Protein AF-A0A967LKL7-F1 (afdb_monomer_lite)

pLDDT: mean 83.18, std 6.01, range [54.91, 91.38]

Secondary structure (DSSP, 8-state):
-HHHHHHHHHHHHTT--GGGHHHHHHHHHT-HHHHHHHHHHHHHHHHHHSSHHHHHHHHHHHHHTTSTTHHHHHHHHHHHHHHHHHSS-HHHHHHHHHHHHHHHHHTTS--

Foldseek 3Di:
DVVVVVVLVVCVVVVNDSVCVVVVVVCVVPPVVVVVVVVLVVVLVCLQPVCVLVVQLVVQCVVQVPDDVSLVVSLVVSQVVVCVVNVNDCSCCSRCVVVSVVSCVVVVNDD

Structure (mmCIF, N/CA/C/O backbone):
data_AF-A0A967LKL7-F1
#
_entry.id   AF-A0A967LKL7-F1
#
loop_
_atom_site.group_PDB
_atom_site.id
_atom_site.type_symbol
_atom_site.label_atom_id
_atom_site.label_alt_id
_atom_site.label_comp_id
_atom_site.label_asym_id
_atom_site.label_entity_id
_atom_site.label_seq_id
_atom_site.pdbx_PDB_ins_code
_atom_site.Cartn_x
_atom_site.Cartn_y
_atom_site.Cartn_z
_atom_site.occupancy
_atom_site.B_iso_or_equiv
_atom_site.auth_seq_id
_atom_site.auth_comp_id
_atom_site.auth_asym_id
_atom_site.auth_atom_id
_atom_site.pdbx_PDB_model_num
ATOM 1 N N . ALA A 1 1 ? 26.961 -3.248 -11.721 1.00 67.06 1 ALA A N 1
ATOM 2 C CA . ALA A 1 1 ? 27.790 -3.770 -12.830 1.00 67.06 1 ALA A CA 1
ATOM 3 C C . ALA A 1 1 ? 27.557 -5.264 -13.077 1.00 67.06 1 ALA A C 1
ATOM 5 O O . ALA A 1 1 ? 27.192 -5.607 -14.190 1.00 67.06 1 ALA A O 1
ATOM 6 N N . ALA A 1 2 ? 27.685 -6.134 -12.063 1.00 85.12 2 ALA A N 1
ATOM 7 C CA . ALA A 1 2 ? 27.549 -7.590 -12.229 1.00 85.12 2 ALA A CA 1
ATOM 8 C C . ALA A 1 2 ? 26.224 -8.045 -12.881 1.00 85.12 2 ALA A C 1
ATOM 10 O O . ALA A 1 2 ? 26.253 -8.801 -13.843 1.00 85.12 2 ALA A O 1
ATOM 11 N N . ILE A 1 3 ? 25.076 -7.529 -12.423 1.00 86.50 3 ILE A N 1
ATOM 12 C CA . ILE A 1 3 ? 23.750 -7.909 -12.952 1.00 86.50 3 ILE A CA 1
ATOM 13 C C . ILE A 1 3 ? 23.574 -7.476 -14.419 1.00 86.50 3 ILE A C 1
ATOM 15 O O . ILE A 1 3 ? 23.124 -8.262 -15.243 1.00 86.50 3 ILE A O 1
ATOM 19 N N . GLY A 1 4 ? 23.990 -6.253 -14.769 1.00 83.88 4 GLY A N 1
ATOM 20 C CA . GLY A 1 4 ? 23.920 -5.756 -16.151 1.00 83.88 4 GLY A CA 1
ATOM 21 C C . GLY A 1 4 ? 24.876 -6.480 -17.106 1.00 83.88 4 GLY A C 1
ATOM 22 O O . GLY A 1 4 ? 24.512 -6.755 -18.243 1.00 83.88 4 GLY A O 1
ATOM 23 N N . GLY A 1 5 ? 26.073 -6.850 -16.635 1.00 85.81 5 GLY A N 1
ATOM 24 C CA . GLY A 1 5 ? 27.018 -7.662 -17.409 1.00 85.81 5 GLY A CA 1
ATOM 25 C C . GLY A 1 5 ? 26.518 -9.090 -17.642 1.00 85.81 5 GLY A C 1
ATOM 26 O O . GLY A 1 5 ? 26.627 -9.599 -18.753 1.00 85.81 5 GLY A O 1
ATOM 27 N N . ALA A 1 6 ? 25.909 -9.715 -16.629 1.00 87.00 6 ALA A N 1
ATOM 28 C CA . ALA A 1 6 ? 25.279 -11.027 -16.768 1.00 87.00 6 ALA A CA 1
ATOM 29 C C . ALA A 1 6 ? 24.090 -10.994 -17.745 1.00 87.00 6 ALA A C 1
ATOM 31 O O . ALA A 1 6 ? 23.982 -11.869 -18.598 1.00 87.00 6 ALA A O 1
ATOM 32 N N . ALA A 1 7 ? 23.247 -9.957 -17.682 1.00 83.44 7 ALA A N 1
ATOM 33 C CA . ALA A 1 7 ? 22.147 -9.770 -18.628 1.00 83.44 7 ALA A CA 1
ATOM 34 C C . ALA A 1 7 ? 22.645 -9.620 -20.078 1.00 83.44 7 ALA A C 1
ATOM 36 O O . ALA A 1 7 ? 22.091 -10.242 -20.980 1.00 83.44 7 ALA A O 1
ATOM 37 N N . ALA A 1 8 ? 23.727 -8.864 -20.302 1.00 84.19 8 ALA A N 1
ATOM 38 C CA . ALA A 1 8 ? 24.329 -8.717 -21.627 1.00 84.19 8 ALA A CA 1
ATOM 39 C C . ALA A 1 8 ? 24.882 -10.044 -22.184 1.00 84.19 8 ALA A C 1
ATOM 41 O O . ALA A 1 8 ? 24.734 -10.313 -23.374 1.00 84.19 8 ALA A O 1
ATOM 42 N N . LEU A 1 9 ? 25.480 -10.889 -21.333 1.00 85.88 9 LEU A N 1
ATOM 43 C CA . LEU A 1 9 ? 25.953 -12.224 -21.723 1.00 85.88 9 LEU A CA 1
ATOM 44 C C . LEU A 1 9 ? 24.798 -13.172 -22.077 1.00 85.88 9 LEU A C 1
ATOM 46 O O . LEU A 1 9 ? 24.900 -13.904 -23.058 1.00 85.88 9 LEU A O 1
ATOM 50 N N . LEU A 1 10 ? 23.703 -13.142 -21.312 1.00 86.75 10 LEU A N 1
ATOM 51 C CA . LEU A 1 10 ? 22.512 -13.955 -21.581 1.00 86.75 10 LEU A CA 1
ATOM 52 C C . LEU A 1 10 ? 21.818 -13.538 -22.887 1.00 86.75 10 LEU A C 1
ATOM 54 O O . LEU A 1 10 ? 21.484 -14.398 -23.694 1.00 86.75 10 LEU A O 1
ATOM 58 N N . PHE A 1 11 ? 21.696 -12.233 -23.152 1.00 84.88 11 PHE A N 1
ATOM 59 C CA . PHE A 1 11 ? 21.154 -11.717 -24.418 1.00 84.88 11 PHE A CA 1
ATOM 60 C C . PHE A 1 11 ? 21.997 -12.123 -25.634 1.00 84.88 11 PHE A C 1
ATOM 62 O O . PHE A 1 11 ? 21.443 -12.437 -26.687 1.00 84.88 11 PHE A O 1
ATOM 69 N N . LEU A 1 12 ? 23.329 -12.156 -25.483 1.00 82.88 12 LEU A N 1
ATOM 70 C CA . LEU A 1 12 ? 24.221 -12.698 -26.511 1.00 82.88 12 LEU A CA 1
ATOM 71 C C . LEU A 1 12 ? 23.966 -14.191 -26.761 1.00 82.88 12 LEU A C 1
ATOM 73 O O . LEU A 1 12 ? 24.027 -14.628 -27.907 1.00 82.88 12 LEU A O 1
ATOM 77 N N . GLY A 1 13 ? 23.692 -14.956 -25.699 1.00 85.25 13 GLY A N 1
ATOM 78 C CA . GLY A 1 13 ? 23.376 -16.385 -25.768 1.00 85.25 13 GLY A CA 1
ATOM 79 C C . GLY A 1 13 ? 22.073 -16.690 -26.512 1.00 85.25 13 GLY A C 1
ATOM 80 O O . GLY A 1 13 ? 22.019 -17.673 -27.245 1.00 85.25 13 GLY A O 1
ATOM 81 N N . ASP A 1 14 ? 21.074 -15.811 -26.397 1.00 84.00 14 ASP A N 1
ATOM 82 C CA . ASP A 1 14 ? 19.789 -15.908 -27.109 1.00 84.00 14 ASP A CA 1
ATOM 83 C C . ASP A 1 14 ? 19.828 -15.318 -28.535 1.00 84.00 14 ASP A C 1
ATOM 85 O O . ASP A 1 14 ? 18.812 -15.276 -29.230 1.00 84.00 14 ASP A O 1
ATOM 89 N N . GLY A 1 15 ? 20.994 -14.854 -29.005 1.00 81.75 15 GLY A N 1
ATOM 90 C CA . GLY A 1 15 ? 21.161 -14.291 -30.350 1.00 81.75 15 GLY A CA 1
ATOM 91 C C . GLY A 1 15 ? 20.498 -12.924 -30.550 1.00 81.75 15 GLY A C 1
ATOM 92 O O . GLY A 1 15 ? 20.360 -12.464 -31.686 1.00 81.75 15 GLY A O 1
ATOM 93 N N . ILE A 1 16 ? 20.096 -12.254 -29.466 1.00 83.25 16 ILE A N 1
ATOM 94 C CA . ILE A 1 16 ? 19.494 -10.923 -29.519 1.00 83.25 16 ILE A CA 1
ATOM 95 C C . ILE A 1 16 ? 20.617 -9.894 -29.728 1.00 83.25 16 ILE A C 1
ATOM 97 O O . ILE A 1 16 ? 21.593 -9.879 -28.971 1.00 83.25 16 ILE A O 1
ATOM 101 N N . PRO A 1 17 ? 20.522 -9.007 -30.737 1.00 83.94 17 PRO A N 1
ATOM 102 C CA . PRO A 1 17 ? 21.569 -8.030 -30.997 1.00 83.94 17 PRO A CA 1
ATOM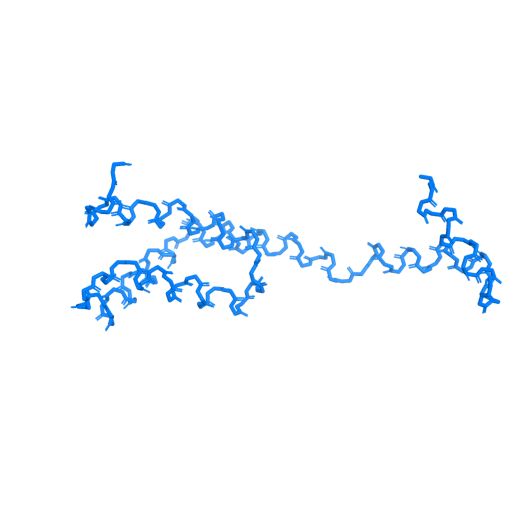 103 C C . PRO A 1 17 ? 21.748 -7.091 -29.800 1.00 83.94 17 PRO A C 1
ATOM 105 O O . PRO A 1 17 ? 20.787 -6.512 -29.298 1.00 83.94 17 PRO A O 1
ATOM 108 N N . LEU A 1 18 ? 23.001 -6.866 -29.393 1.00 78.88 18 LEU A N 1
ATOM 109 C CA . LEU A 1 18 ? 23.351 -5.999 -28.258 1.00 78.88 18 LEU A CA 1
ATOM 110 C C . LEU A 1 18 ? 22.816 -4.560 -28.425 1.00 78.88 18 LEU A C 1
ATOM 112 O O . LEU A 1 18 ? 22.545 -3.871 -27.446 1.00 78.88 18 LEU A O 1
ATOM 116 N N . ALA A 1 19 ? 22.606 -4.125 -29.672 1.00 83.31 19 ALA A N 1
ATOM 117 C CA . ALA A 1 19 ? 21.986 -2.846 -30.016 1.00 83.31 19 ALA A CA 1
ATOM 118 C C . ALA A 1 19 ? 20.499 -2.736 -29.614 1.00 83.31 19 ALA A C 1
ATOM 120 O O . ALA A 1 19 ? 19.985 -1.624 -29.528 1.00 83.31 19 ALA A O 1
ATOM 121 N N . ALA A 1 20 ? 19.813 -3.853 -29.346 1.00 82.62 20 ALA A N 1
ATOM 122 C CA . ALA A 1 20 ? 18.440 -3.868 -28.841 1.00 82.62 20 ALA A CA 1
ATOM 123 C C . ALA A 1 20 ? 18.363 -3.671 -27.316 1.00 82.62 20 ALA A C 1
ATOM 125 O O . ALA A 1 20 ? 17.323 -3.248 -26.818 1.00 82.62 20 ALA A O 1
ATOM 126 N N . LEU A 1 21 ? 19.458 -3.896 -26.572 1.00 84.75 21 LEU A N 1
ATOM 127 C CA . LEU A 1 21 ? 19.480 -3.724 -25.112 1.00 84.75 21 LEU A CA 1
ATOM 128 C C . LEU A 1 21 ? 19.059 -2.315 -24.663 1.00 84.75 21 LEU A C 1
ATOM 130 O O . LEU A 1 21 ? 18.225 -2.222 -23.761 1.00 84.75 21 LEU A O 1
ATOM 134 N N . PRO A 1 22 ? 19.559 -1.209 -25.258 1.00 85.62 22 PRO A N 1
ATOM 135 C CA . PRO A 1 22 ? 19.110 0.129 -24.882 1.00 85.62 22 PRO A CA 1
ATOM 136 C C . PRO A 1 22 ? 17.623 0.360 -25.167 1.00 85.62 22 PRO A C 1
ATOM 138 O O . PRO A 1 22 ? 16.964 1.021 -24.371 1.00 85.62 22 PRO A O 1
ATOM 141 N N . ALA A 1 23 ? 17.089 -0.192 -26.262 1.00 85.94 23 ALA A N 1
ATOM 142 C CA . ALA A 1 23 ? 15.685 -0.038 -26.640 1.00 85.94 23 ALA A CA 1
ATOM 143 C C . ALA A 1 23 ? 14.748 -0.797 -25.686 1.00 85.94 23 ALA A C 1
ATOM 145 O O . ALA A 1 23 ? 13.772 -0.223 -25.210 1.00 85.94 23 ALA A O 1
ATOM 146 N N . GLU A 1 24 ? 15.088 -2.039 -25.336 1.00 84.44 24 GLU A N 1
ATOM 147 C CA . GLU A 1 24 ? 14.368 -2.832 -24.328 1.00 84.44 24 GLU A CA 1
ATOM 148 C C . GLU A 1 24 ? 14.424 -2.172 -22.946 1.00 84.44 24 GLU A C 1
ATOM 150 O O . GLU A 1 24 ? 13.404 -1.977 -22.285 1.00 84.44 24 GLU A O 1
ATOM 155 N N . THR A 1 25 ? 15.613 -1.724 -22.531 1.00 85.88 25 THR A N 1
ATOM 156 C CA . THR A 1 25 ? 15.789 -1.026 -21.247 1.00 85.88 25 THR A CA 1
ATOM 157 C C . THR A 1 25 ? 14.987 0.278 -21.213 1.00 85.88 25 THR A C 1
ATOM 159 O O . THR A 1 25 ? 14.375 0.607 -20.196 1.00 85.88 25 THR A O 1
ATOM 162 N N . TYR A 1 26 ? 14.943 1.012 -22.328 1.00 87.44 26 TYR A N 1
ATOM 163 C CA . TYR A 1 26 ? 14.132 2.218 -22.466 1.00 87.44 26 TYR A CA 1
ATOM 164 C C . TYR A 1 26 ? 12.628 1.912 -22.419 1.00 87.44 26 TYR A C 1
ATOM 166 O O . TYR A 1 26 ? 11.884 2.628 -21.749 1.00 87.44 26 TYR A O 1
ATOM 174 N N . GLY A 1 27 ? 12.177 0.828 -23.057 1.00 87.75 27 GLY A N 1
ATOM 175 C CA . GLY A 1 27 ? 10.790 0.362 -22.984 1.00 87.75 27 GLY A CA 1
ATOM 176 C C . GLY A 1 27 ? 10.366 0.003 -21.557 1.00 87.75 27 GLY A C 1
ATOM 177 O O . GLY A 1 27 ? 9.289 0.393 -21.110 1.00 87.75 27 GLY A O 1
ATOM 178 N N . MET A 1 28 ? 11.245 -0.646 -20.789 1.00 85.38 28 MET A N 1
ATOM 179 C CA . MET A 1 28 ? 11.005 -0.913 -19.367 1.00 85.38 28 MET A CA 1
ATOM 180 C C . MET A 1 28 ? 10.962 0.376 -18.536 1.00 85.38 28 MET A C 1
ATOM 182 O O . MET A 1 28 ? 10.074 0.537 -17.701 1.00 85.38 28 MET A O 1
ATOM 186 N N . ALA A 1 29 ? 11.882 1.313 -18.785 1.00 86.81 29 ALA A N 1
ATOM 187 C CA . ALA A 1 29 ? 11.957 2.589 -18.070 1.00 86.81 29 ALA A CA 1
ATOM 188 C C . ALA A 1 29 ? 10.789 3.542 -18.382 1.00 86.81 29 ALA A C 1
ATOM 190 O O . ALA A 1 29 ? 10.465 4.406 -17.570 1.00 86.81 29 ALA A O 1
ATOM 191 N N . THR A 1 30 ? 10.152 3.387 -19.542 1.00 88.25 30 THR A N 1
ATOM 192 C CA . THR A 1 30 ? 8.976 4.167 -19.962 1.00 88.25 30 THR A CA 1
ATOM 193 C C . THR A 1 30 ? 7.668 3.393 -19.817 1.00 88.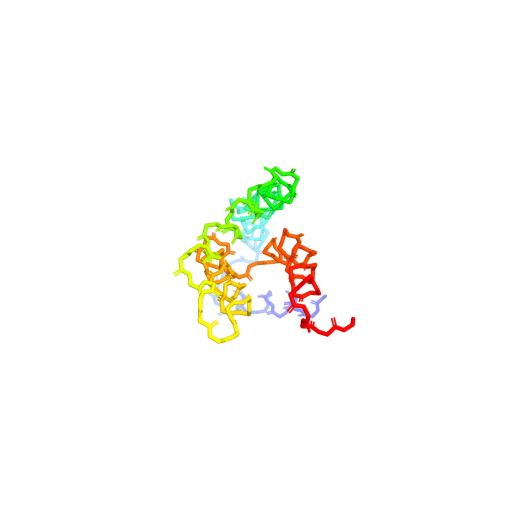25 30 THR A C 1
ATOM 195 O O . THR A 1 30 ? 6.618 3.856 -20.263 1.00 88.25 30 THR A O 1
ATOM 198 N N . SER A 1 31 ? 7.708 2.233 -19.154 1.00 88.00 31 SER A N 1
ATOM 199 C CA . SER A 1 31 ? 6.526 1.411 -18.928 1.00 88.00 31 SER A CA 1
ATOM 200 C C . SER A 1 31 ? 5.430 2.207 -18.201 1.00 88.00 31 SER A C 1
ATOM 202 O O . SER A 1 31 ? 5.692 2.778 -17.134 1.00 88.00 31 SER A O 1
ATOM 204 N N . PRO A 1 32 ? 4.177 2.191 -18.696 1.00 83.00 32 PRO A N 1
ATOM 205 C CA . PRO A 1 32 ? 3.037 2.813 -18.020 1.00 83.00 32 PRO A CA 1
ATOM 206 C C . PRO A 1 32 ? 2.835 2.313 -16.584 1.00 83.00 32 PRO A C 1
ATOM 208 O O . PRO A 1 32 ? 2.297 3.033 -15.745 1.00 83.00 32 PRO A O 1
ATOM 211 N N . SER A 1 33 ? 3.302 1.103 -16.263 1.00 85.25 33 SER A N 1
ATOM 212 C CA . SER A 1 33 ? 3.244 0.547 -14.909 1.00 85.25 33 SER A CA 1
ATOM 213 C C . SER A 1 33 ? 4.069 1.349 -13.899 1.00 85.25 33 SER A C 1
ATOM 215 O O . SER A 1 33 ? 3.709 1.391 -12.726 1.00 85.25 33 SER A O 1
ATOM 217 N N . LEU A 1 34 ? 5.134 2.036 -14.327 1.00 85.69 34 LEU A N 1
ATOM 218 C CA . LEU A 1 34 ? 5.920 2.903 -13.441 1.00 85.69 34 LEU A CA 1
ATOM 219 C C . LEU A 1 34 ? 5.134 4.147 -13.020 1.00 85.69 34 LEU A C 1
ATOM 221 O O . LEU A 1 34 ? 5.288 4.609 -11.891 1.00 85.69 34 LEU A O 1
ATOM 225 N N . ALA A 1 35 ? 4.230 4.638 -13.875 1.00 86.38 35 ALA A N 1
ATOM 226 C CA . ALA A 1 35 ? 3.318 5.725 -13.525 1.00 86.38 35 ALA A CA 1
ATOM 227 C C . ALA A 1 35 ? 2.299 5.316 -12.446 1.00 86.38 35 ALA A C 1
ATOM 229 O O . ALA A 1 35 ? 1.746 6.180 -11.766 1.00 86.38 35 ALA A O 1
ATOM 230 N N . ALA A 1 36 ? 2.087 4.014 -12.216 1.00 84.56 36 ALA A N 1
ATOM 231 C CA . ALA A 1 36 ? 1.249 3.550 -11.117 1.00 84.56 36 ALA A CA 1
ATOM 232 C C . ALA A 1 36 ? 1.849 3.902 -9.745 1.00 84.56 36 ALA A C 1
ATOM 234 O O . ALA A 1 36 ? 1.098 4.190 -8.822 1.00 84.56 36 ALA A O 1
ATOM 235 N N . ILE A 1 37 ? 3.180 3.954 -9.603 1.00 85.56 37 ILE A N 1
ATOM 236 C CA . ILE A 1 37 ? 3.860 4.270 -8.332 1.00 85.56 37 ILE A CA 1
ATOM 237 C C . ILE A 1 37 ? 3.432 5.647 -7.777 1.00 85.56 37 ILE A C 1
ATOM 239 O O . ILE A 1 37 ? 2.935 5.699 -6.645 1.00 85.56 37 ILE A O 1
ATOM 243 N N . PRO A 1 38 ? 3.566 6.768 -8.520 1.00 87.00 38 PRO A N 1
ATOM 244 C CA . PRO A 1 38 ? 3.126 8.071 -8.032 1.00 87.00 38 PRO A CA 1
ATOM 245 C C . PRO A 1 38 ? 1.604 8.158 -7.877 1.00 87.00 38 PRO A C 1
ATOM 247 O O . PRO A 1 38 ? 1.139 8.756 -6.912 1.00 87.00 38 PRO A O 1
ATOM 250 N N . LEU A 1 39 ? 0.820 7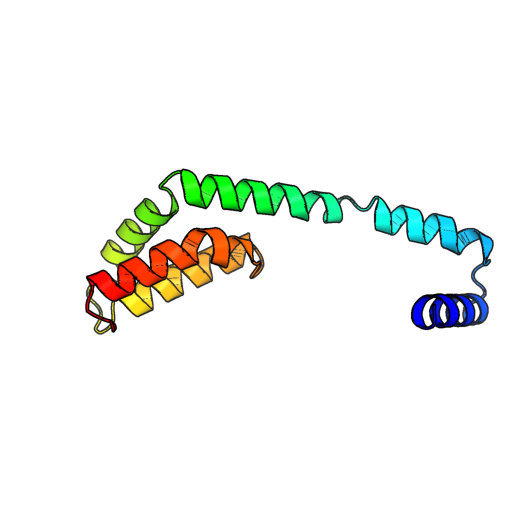.532 -8.763 1.00 87.50 39 LEU A N 1
ATOM 251 C CA . LEU A 1 39 ? -0.646 7.543 -8.666 1.00 87.50 39 LEU A CA 1
ATOM 252 C C . LEU A 1 39 ? -1.150 6.806 -7.418 1.00 87.50 39 LEU A C 1
ATOM 254 O O . LEU A 1 39 ? -2.022 7.313 -6.715 1.00 87.50 39 LEU A O 1
ATOM 258 N N . PHE A 1 40 ? -0.571 5.650 -7.094 1.00 82.06 40 PHE A N 1
ATOM 259 C CA . PHE A 1 40 ? -0.870 4.918 -5.864 1.00 82.06 40 PHE A CA 1
ATOM 260 C C . PHE A 1 40 ? -0.425 5.688 -4.621 1.00 82.06 40 PHE A C 1
ATOM 262 O O . PHE A 1 40 ? -1.152 5.722 -3.630 1.00 82.06 40 PHE A O 1
ATOM 269 N N . THR A 1 41 ? 0.729 6.356 -4.680 1.00 82.94 41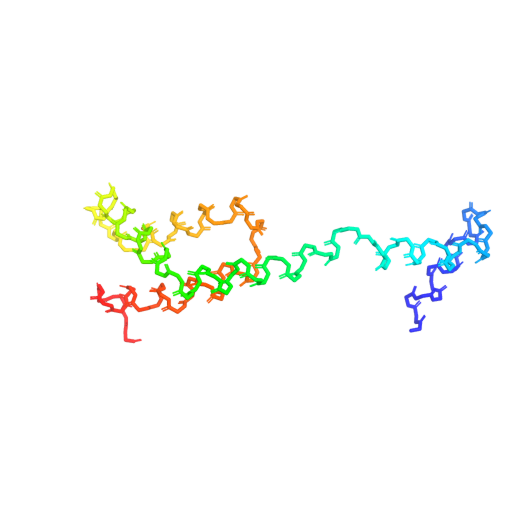 THR A N 1
ATOM 270 C CA . THR A 1 41 ? 1.203 7.218 -3.586 1.00 82.94 41 THR A CA 1
ATOM 271 C C . THR A 1 41 ? 0.245 8.387 -3.351 1.00 82.94 41 THR A C 1
ATOM 273 O O . THR A 1 41 ? -0.142 8.646 -2.212 1.00 82.94 41 THR A O 1
ATOM 276 N N . LEU A 1 42 ? -0.209 9.045 -4.422 1.00 85.44 42 LEU A N 1
ATOM 277 C CA . LEU A 1 42 ? -1.204 10.116 -4.364 1.00 85.44 42 LEU A CA 1
ATOM 278 C C . LEU A 1 42 ? -2.536 9.615 -3.792 1.00 85.44 42 LEU A C 1
ATOM 280 O O . LEU A 1 42 ? -3.102 10.259 -2.914 1.00 85.44 42 LEU A O 1
ATOM 284 N N . ALA A 1 43 ? -3.019 8.456 -4.244 1.00 82.31 43 ALA A N 1
ATOM 285 C CA . ALA A 1 43 ? -4.228 7.839 -3.704 1.00 82.31 43 ALA A CA 1
ATOM 286 C C . ALA A 1 43 ? -4.092 7.543 -2.201 1.00 82.31 43 ALA A C 1
ATOM 288 O O . ALA A 1 43 ? -5.027 7.792 -1.444 1.00 82.31 43 ALA A O 1
ATOM 289 N N . GLY A 1 44 ? -2.920 7.079 -1.757 1.00 78.44 44 GLY A N 1
ATOM 290 C CA . GLY A 1 44 ? -2.598 6.906 -0.339 1.00 78.44 44 GLY A CA 1
ATOM 291 C C . GLY A 1 44 ? -2.663 8.194 0.455 1.00 78.44 44 GLY A C 1
ATOM 292 O O . GLY A 1 44 ? -3.254 8.214 1.529 1.00 78.44 44 GLY A O 1
ATOM 293 N N . PHE A 1 45 ? -2.100 9.268 -0.094 1.00 80.81 45 PHE A N 1
ATOM 294 C CA . PHE A 1 45 ? -2.131 10.583 0.533 1.00 80.81 45 PHE A CA 1
ATOM 295 C C . PHE A 1 45 ? -3.567 11.106 0.662 1.00 80.81 45 PHE A C 1
ATOM 297 O O . PHE A 1 45 ? -3.991 11.489 1.746 1.00 80.81 45 PHE A O 1
ATOM 304 N N . ILE A 1 46 ? -4.360 11.025 -0.410 1.00 83.31 46 ILE A N 1
ATOM 305 C CA . ILE A 1 46 ? -5.780 11.412 -0.396 1.00 83.31 46 ILE A CA 1
ATOM 306 C C . ILE A 1 46 ? -6.570 10.571 0.615 1.00 83.31 46 ILE A C 1
ATOM 308 O O . ILE A 1 46 ? -7.429 11.094 1.319 1.00 83.31 46 ILE A O 1
ATOM 312 N N . LEU A 1 47 ? -6.291 9.270 0.702 1.00 79.75 47 LEU A N 1
ATOM 313 C CA . LEU A 1 47 ? -6.955 8.370 1.639 1.00 79.75 47 LEU A CA 1
ATOM 314 C C . LEU A 1 47 ? -6.597 8.681 3.102 1.00 79.75 47 LEU A C 1
ATOM 316 O O . LEU A 1 47 ? -7.474 8.594 3.964 1.00 79.75 47 LEU A O 1
ATOM 320 N N . ALA A 1 48 ? -5.336 9.036 3.363 1.00 75.56 48 ALA A N 1
ATOM 321 C CA . ALA A 1 48 ? -4.843 9.431 4.679 1.00 75.56 48 ALA A CA 1
ATOM 322 C C . ALA A 1 48 ? -5.431 10.780 5.131 1.00 75.56 48 ALA A C 1
ATOM 324 O O . ALA A 1 48 ? -5.867 10.902 6.273 1.00 75.56 48 ALA A O 1
ATOM 325 N N . GLU A 1 49 ? -5.492 11.765 4.232 1.00 79.75 49 GLU A N 1
ATOM 326 C CA . GLU A 1 49 ? -5.962 13.127 4.526 1.00 79.75 49 GLU A CA 1
ATOM 327 C C . GLU A 1 49 ? -7.504 13.238 4.520 1.00 79.75 49 GLU A C 1
ATOM 329 O O . GLU A 1 49 ? -8.092 14.043 5.236 1.00 79.75 49 GLU A O 1
ATOM 334 N N . GLY A 1 50 ? -8.191 12.429 3.706 1.00 76.50 50 GLY A N 1
ATOM 335 C CA . GLY A 1 50 ? -9.602 12.622 3.346 1.00 76.50 50 GLY A CA 1
ATOM 336 C C . GLY A 1 50 ? -10.653 12.045 4.300 1.00 76.50 50 GLY A C 1
ATOM 337 O O . GLY A 1 50 ? -11.808 11.908 3.899 1.00 76.50 50 GLY A O 1
ATOM 338 N N . ASP A 1 51 ? -10.291 11.636 5.518 1.00 80.06 51 ASP A N 1
ATOM 339 C CA . ASP A 1 51 ? -11.183 10.996 6.514 1.00 80.06 51 ASP A CA 1
ATOM 340 C C . ASP A 1 51 ? -11.879 9.688 6.048 1.00 80.06 51 ASP A C 1
ATOM 342 O O . ASP A 1 51 ? -12.662 9.056 6.767 1.00 80.06 51 ASP A O 1
ATOM 346 N N . VAL A 1 52 ? -11.589 9.224 4.830 1.00 82.25 52 VAL A N 1
ATOM 347 C CA . VAL A 1 52 ? -12.199 8.034 4.219 1.00 82.25 52 VAL A CA 1
ATOM 348 C C . VAL A 1 52 ? -11.869 6.784 5.031 1.00 82.25 52 VAL A C 1
ATOM 350 O O . VAL A 1 52 ? -12.742 5.948 5.271 1.00 82.25 52 VAL A O 1
ATOM 353 N N . ALA A 1 53 ? -10.634 6.679 5.516 1.00 77.75 53 ALA A N 1
ATOM 354 C CA . ALA A 1 53 ? -10.210 5.587 6.376 1.00 77.75 53 ALA A CA 1
ATOM 355 C C . ALA A 1 53 ? -11.006 5.521 7.697 1.00 77.75 53 ALA A C 1
ATOM 357 O O . ALA A 1 53 ? -11.407 4.431 8.106 1.00 77.75 53 ALA A O 1
ATOM 358 N N . GLN A 1 54 ? -11.332 6.660 8.327 1.00 83.12 54 GLN A N 1
ATOM 359 C CA . GLN A 1 54 ? -12.186 6.668 9.524 1.00 83.12 54 GLN A CA 1
ATOM 360 C C . GLN A 1 54 ? -13.634 6.286 9.203 1.00 83.12 54 GLN A C 1
ATOM 362 O O . GLN A 1 54 ? -14.274 5.558 9.963 1.00 83.12 54 GLN A O 1
ATOM 367 N N . ARG A 1 55 ? -14.170 6.756 8.069 1.00 87.62 55 ARG A N 1
ATOM 368 C CA . ARG A 1 55 ? -15.515 6.380 7.601 1.00 87.62 55 ARG A CA 1
ATOM 369 C C . ARG A 1 55 ? -15.633 4.873 7.391 1.00 87.62 55 ARG A C 1
ATOM 371 O O . ARG A 1 55 ? -16.612 4.277 7.838 1.00 87.62 55 ARG A O 1
ATOM 378 N N . LEU A 1 56 ? -14.628 4.263 6.767 1.00 86.38 56 LEU A N 1
ATOM 379 C CA . LEU A 1 56 ? -14.565 2.815 6.581 1.00 86.38 56 LEU A CA 1
ATOM 380 C C . LEU A 1 56 ? -14.434 2.091 7.918 1.00 86.38 56 LEU A C 1
ATOM 382 O O . LEU A 1 56 ? -15.173 1.140 8.156 1.00 86.38 56 LEU A O 1
ATOM 386 N N . LEU A 1 57 ? -13.592 2.582 8.830 1.00 86.44 57 LEU A N 1
ATOM 387 C CA . LEU A 1 57 ? -13.487 2.023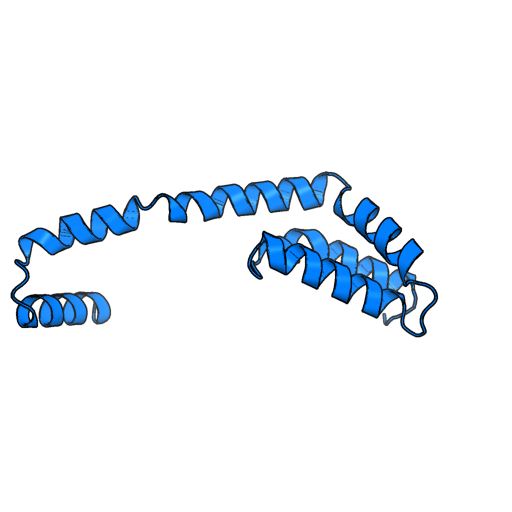 10.175 1.00 86.44 57 LEU A CA 1
ATOM 388 C C . LEU A 1 57 ? -14.844 1.976 10.887 1.00 86.44 57 LEU A C 1
ATOM 390 O O . LEU A 1 57 ? -15.220 0.931 11.414 1.00 86.44 57 LEU A O 1
ATOM 394 N N . ARG A 1 58 ? -15.617 3.068 10.845 1.00 89.06 58 ARG A N 1
ATOM 395 C CA . ARG A 1 58 ? -16.972 3.113 11.419 1.00 89.06 58 ARG A CA 1
ATOM 396 C C . ARG A 1 58 ? -17.924 2.117 10.753 1.00 89.06 58 ARG A C 1
ATOM 398 O O . ARG A 1 58 ? -18.690 1.464 11.456 1.00 89.06 58 ARG A O 1
ATOM 405 N N . LEU A 1 59 ? -17.862 1.974 9.427 1.00 91.19 59 LEU A N 1
ATOM 406 C CA . LEU A 1 59 ? -18.696 1.031 8.677 1.00 91.19 59 LEU A CA 1
ATOM 407 C C . LEU A 1 59 ? -18.419 -0.422 9.087 1.00 91.19 59 LEU A C 1
ATOM 409 O O . LEU A 1 59 ? -19.336 -1.137 9.483 1.00 91.19 59 LEU A O 1
ATOM 413 N N . PHE A 1 60 ? -17.156 -0.850 9.042 1.00 90.44 60 PHE A N 1
ATOM 414 C CA . PHE A 1 60 ? -16.785 -2.218 9.411 1.00 90.44 60 PHE A CA 1
ATOM 415 C C . PHE A 1 60 ? -17.035 -2.488 10.898 1.00 90.44 60 PHE A C 1
ATOM 417 O O . PHE A 1 60 ? -17.492 -3.573 11.258 1.00 90.44 60 PHE A O 1
ATOM 424 N N . ARG A 1 61 ? -16.824 -1.492 11.767 1.00 90.44 61 ARG A N 1
ATOM 425 C CA . ARG A 1 61 ? -17.146 -1.592 13.196 1.00 90.44 61 ARG A CA 1
ATOM 426 C C . ARG A 1 61 ? -18.646 -1.756 13.443 1.00 90.44 61 ARG A C 1
ATOM 428 O O . ARG A 1 61 ? -19.018 -2.545 14.303 1.00 90.44 61 ARG A O 1
ATOM 435 N N . ALA A 1 62 ? -19.505 -1.107 12.659 1.00 91.38 62 ALA A N 1
ATOM 436 C CA . ALA A 1 62 ? -20.949 -1.335 12.722 1.00 91.38 62 ALA A CA 1
ATOM 437 C C . ALA A 1 62 ? -21.353 -2.743 12.243 1.00 91.38 62 ALA A C 1
ATOM 439 O O . ALA A 1 62 ? -22.335 -3.294 12.731 1.00 91.38 62 ALA A O 1
ATOM 440 N N . TRP A 1 63 ? -20.605 -3.339 11.310 1.00 91.38 63 TRP A N 1
ATOM 441 C CA . TRP A 1 63 ? -20.907 -4.668 10.767 1.00 91.38 63 TRP A CA 1
ATOM 442 C C . TRP A 1 63 ? -20.450 -5.821 11.666 1.00 91.38 63 TRP A C 1
ATOM 444 O O . TRP A 1 63 ? -21.205 -6.765 11.893 1.00 91.38 63 TRP A O 1
ATOM 454 N N . VAL A 1 64 ? -19.214 -5.768 12.166 1.00 91.31 64 VAL A N 1
ATOM 455 C CA . VAL A 1 64 ? -18.579 -6.900 12.869 1.00 91.31 64 VAL A CA 1
ATOM 456 C C . VAL A 1 64 ? -17.980 -6.532 14.229 1.00 91.31 64 VAL A C 1
ATOM 458 O O . VAL A 1 64 ? -17.398 -7.383 14.896 1.00 91.31 64 VAL A O 1
ATOM 461 N N . GLY A 1 65 ? -18.138 -5.286 14.687 1.00 86.75 65 GLY A N 1
ATOM 462 C CA . GLY A 1 65 ? -17.579 -4.824 15.963 1.00 86.75 65 GLY A CA 1
ATOM 463 C C . GLY A 1 65 ? -18.196 -5.472 17.207 1.00 86.75 65 GLY A C 1
ATOM 464 O O . GLY A 1 65 ? -17.644 -5.331 18.291 1.00 86.75 65 GLY A O 1
ATOM 465 N N . TRP A 1 66 ? -19.311 -6.194 17.061 1.00 89.19 66 TRP A N 1
ATOM 466 C CA . TRP A 1 66 ? -19.963 -6.949 18.136 1.00 89.19 66 TRP A CA 1
ATOM 467 C C . TRP A 1 66 ? -19.251 -8.269 18.479 1.00 89.19 66 TRP A C 1
ATOM 469 O O . TRP A 1 66 ? -19.555 -8.875 19.505 1.00 89.19 66 TRP A O 1
ATOM 479 N N . MET A 1 67 ? -18.330 -8.741 17.630 1.00 87.44 67 MET A N 1
ATOM 480 C CA . MET A 1 67 ? -17.595 -9.985 17.868 1.00 87.44 67 MET A CA 1
ATOM 481 C C . MET A 1 67 ? -16.529 -9.805 18.965 1.00 87.44 67 MET A C 1
ATOM 483 O O . MET A 1 67 ? -15.964 -8.717 19.099 1.00 87.44 67 MET A O 1
ATOM 487 N N . PRO A 1 68 ? -16.196 -10.857 19.739 1.00 81.25 68 PRO A N 1
ATOM 488 C CA . PRO A 1 68 ? -15.071 -10.811 20.668 1.00 81.25 68 PRO A CA 1
ATOM 489 C C . PRO A 1 68 ? -13.776 -10.550 19.889 1.00 81.25 68 PRO A C 1
ATOM 491 O O . PRO A 1 68 ? -13.456 -11.256 18.936 1.00 81.25 68 PRO A O 1
ATOM 494 N N . GLY A 1 69 ? -13.051 -9.495 20.262 1.00 84.75 69 GLY A N 1
ATOM 495 C CA . GLY A 1 69 ? -11.938 -8.983 19.461 1.00 84.75 69 GLY A CA 1
ATOM 496 C C . GLY A 1 69 ? -12.330 -8.150 18.245 1.00 84.75 69 GLY A C 1
ATOM 497 O O . GLY A 1 69 ? -11.526 -7.9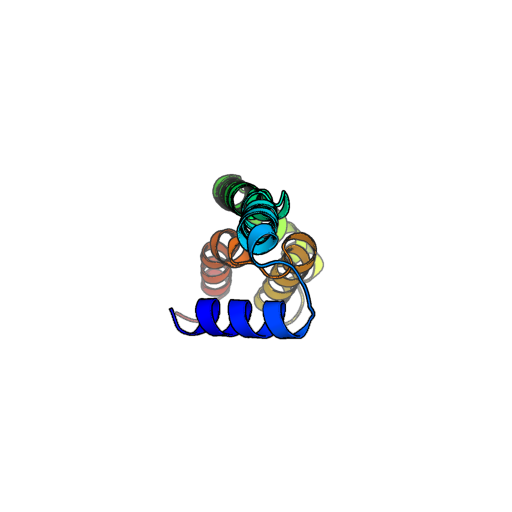99 17.324 1.00 84.75 69 GLY A O 1
ATOM 498 N N . GLY A 1 70 ? -13.539 -7.582 18.257 1.00 85.62 70 GLY A N 1
ATOM 499 C CA . GLY A 1 70 ? -14.142 -6.845 17.150 1.00 85.62 70 GLY A CA 1
ATOM 500 C C . GLY A 1 70 ? -13.209 -5.829 16.499 1.00 85.62 70 GLY A C 1
ATOM 501 O O . GLY A 1 70 ? -13.134 -5.790 15.281 1.00 85.62 70 GLY A O 1
ATOM 502 N N . THR A 1 71 ? -12.419 -5.076 17.263 1.00 86.44 71 THR A N 1
ATOM 503 C CA . THR A 1 71 ? -11.466 -4.088 16.725 1.00 86.44 71 THR A CA 1
ATOM 504 C C . THR A 1 71 ? -10.389 -4.719 15.847 1.00 86.44 71 THR A C 1
ATOM 506 O O . THR A 1 71 ? -10.133 -4.239 14.744 1.00 86.44 71 THR A O 1
ATOM 509 N N . ALA A 1 72 ? -9.791 -5.827 16.289 1.00 88.50 72 ALA A N 1
ATOM 510 C CA . ALA A 1 72 ? -8.777 -6.538 15.517 1.00 88.50 72 ALA A CA 1
ATOM 511 C C . ALA A 1 72 ? -9.374 -7.151 14.239 1.00 88.50 72 ALA A C 1
ATOM 513 O O . ALA A 1 72 ? -8.779 -7.050 13.166 1.00 88.50 72 ALA A O 1
ATOM 514 N N . VAL A 1 73 ? -10.582 -7.718 14.334 1.00 90.94 73 VAL A N 1
ATOM 515 C CA . VAL A 1 73 ? -11.319 -8.267 13.181 1.00 90.94 73 VAL A CA 1
ATOM 516 C C . VAL A 1 73 ? -11.671 -7.166 12.178 1.00 90.94 73 VAL A C 1
ATOM 518 O O . VAL A 1 73 ? -11.471 -7.329 10.976 1.00 90.94 73 VAL A O 1
ATOM 521 N N . VAL A 1 74 ? -12.143 -6.018 12.664 1.00 91.25 74 VAL A N 1
ATOM 522 C CA . VAL A 1 74 ? -12.452 -4.834 11.855 1.00 91.25 74 VAL A CA 1
ATOM 523 C C . VAL A 1 74 ? -11.213 -4.348 11.108 1.00 91.25 74 VAL A C 1
ATOM 525 O O . VAL A 1 74 ? -11.284 -4.150 9.896 1.00 91.25 74 VAL A O 1
ATOM 528 N N . LEU A 1 75 ? -10.074 -4.190 11.792 1.00 89.00 75 LEU A N 1
ATOM 529 C CA . LEU A 1 75 ? -8.823 -3.804 11.135 1.00 89.00 75 LEU A CA 1
ATOM 530 C C . LEU A 1 75 ? -8.418 -4.824 10.070 1.00 89.00 75 LEU A C 1
ATOM 532 O O . LEU A 1 75 ? -8.089 -4.426 8.957 1.00 89.00 75 LEU A O 1
ATOM 536 N N . ALA A 1 76 ? -8.468 -6.123 10.379 1.00 89.56 76 ALA A N 1
ATOM 537 C CA . ALA A 1 76 ? -8.115 -7.172 9.426 1.00 89.56 76 ALA A CA 1
ATOM 538 C C . ALA A 1 76 ? -8.982 -7.111 8.158 1.00 89.56 76 ALA A C 1
ATOM 540 O O . ALA A 1 76 ? -8.455 -7.211 7.051 1.00 89.56 76 ALA A O 1
ATOM 541 N N . LEU A 1 77 ? -10.290 -6.874 8.299 1.00 89.75 77 LEU A N 1
ATOM 542 C CA . LEU A 1 77 ? -11.197 -6.704 7.161 1.00 89.75 77 LEU A CA 1
ATOM 543 C C . LEU A 1 77 ? -10.888 -5.450 6.346 1.00 89.75 77 LEU A C 1
ATOM 545 O O . LEU A 1 77 ? -10.904 -5.508 5.119 1.00 89.75 77 LEU A O 1
ATOM 549 N N . ILE A 1 78 ? -10.569 -4.334 7.001 1.00 88.12 78 ILE A N 1
ATOM 550 C CA . ILE A 1 78 ? -10.179 -3.099 6.312 1.00 88.12 78 ILE A CA 1
ATOM 551 C C . ILE A 1 78 ? -8.870 -3.320 5.545 1.00 88.12 78 ILE A C 1
ATOM 553 O O . ILE A 1 78 ? -8.787 -2.987 4.365 1.00 88.12 78 ILE A O 1
ATOM 557 N N . PHE A 1 79 ? -7.864 -3.934 6.170 1.00 87.00 79 PHE A N 1
ATOM 558 C CA . PHE A 1 79 ? -6.600 -4.256 5.508 1.00 87.00 79 PHE A CA 1
ATOM 559 C C . PHE A 1 79 ? -6.790 -5.218 4.335 1.00 87.00 79 PHE A C 1
ATOM 561 O O . PHE A 1 79 ? -6.200 -4.999 3.277 1.00 87.00 79 PHE A O 1
ATOM 568 N N . ALA A 1 80 ? -7.637 -6.238 4.480 1.00 88.62 80 ALA A N 1
ATOM 569 C CA . ALA A 1 80 ? -7.963 -7.166 3.403 1.00 88.62 80 ALA A CA 1
ATOM 570 C C . ALA A 1 80 ? -8.682 -6.453 2.247 1.00 88.62 80 ALA A C 1
ATOM 572 O O . ALA A 1 80 ? -8.294 -6.613 1.092 1.00 88.62 80 ALA A O 1
ATOM 573 N N . PHE A 1 81 ? -9.669 -5.608 2.556 1.00 85.75 81 PHE A N 1
ATOM 574 C CA . PHE A 1 81 ? -10.391 -4.810 1.569 1.00 85.75 81 PHE A CA 1
ATOM 575 C C . PHE A 1 81 ? -9.435 -3.925 0.766 1.00 85.75 81 PHE A C 1
ATOM 577 O O . PHE A 1 81 ? -9.440 -3.975 -0.460 1.00 85.75 81 PHE A O 1
ATOM 584 N N . PHE A 1 82 ? -8.553 -3.178 1.433 1.00 79.38 82 PHE A N 1
ATOM 585 C CA . PHE A 1 82 ? -7.580 -2.332 0.741 1.00 79.38 82 PHE A CA 1
ATOM 586 C C . PHE A 1 82 ? -6.534 -3.128 -0.030 1.00 79.38 82 PHE A C 1
ATOM 588 O O . PHE A 1 82 ? -6.168 -2.722 -1.127 1.00 79.38 82 PHE A O 1
ATOM 595 N N . THR A 1 83 ? -6.099 -4.279 0.484 1.00 83.69 83 THR A N 1
ATOM 596 C CA . THR A 1 83 ? -5.163 -5.170 -0.218 1.00 83.69 83 THR A CA 1
ATOM 597 C C . THR A 1 83 ? -5.699 -5.608 -1.580 1.00 83.69 83 THR A C 1
ATOM 599 O O . THR A 1 83 ? -4.919 -5.694 -2.523 1.00 83.69 83 THR A O 1
ATOM 602 N N . VAL A 1 84 ? -7.014 -5.808 -1.731 1.00 82.75 84 VAL A N 1
ATOM 603 C CA . VAL A 1 84 ? -7.622 -6.142 -3.034 1.00 82.75 84 VAL A CA 1
ATOM 604 C C . VAL A 1 84 ? -7.467 -5.004 -4.051 1.00 82.75 84 VAL A C 1
ATOM 606 O O . VAL A 1 84 ? -7.228 -5.271 -5.225 1.00 82.75 84 VAL A O 1
ATOM 609 N N . PHE A 1 85 ? -7.548 -3.742 -3.623 1.00 74.62 85 PHE A N 1
ATOM 610 C CA . PHE A 1 85 ? -7.395 -2.587 -4.520 1.00 74.62 85 PHE A CA 1
ATOM 611 C C . PHE A 1 85 ? -5.937 -2.184 -4.742 1.00 74.62 85 PHE A C 1
ATOM 613 O O . PHE A 1 85 ? -5.593 -1.675 -5.805 1.00 74.62 85 PHE A O 1
ATOM 620 N N . THR A 1 86 ? -5.085 -2.376 -3.735 1.00 72.62 86 THR A N 1
ATOM 621 C CA . THR A 1 86 ? -3.705 -1.877 -3.736 1.00 72.62 86 THR A CA 1
ATOM 622 C C . THR A 1 86 ? -2.658 -2.972 -3.937 1.00 72.62 86 THR A C 1
ATOM 624 O O . THR A 1 86 ? -1.468 -2.661 -3.951 1.00 72.62 86 THR A O 1
ATOM 627 N N . GLY A 1 87 ? -3.075 -4.237 -4.064 1.00 67.12 87 GLY A N 1
ATOM 628 C CA . GLY A 1 87 ? -2.199 -5.400 -4.235 1.00 67.12 87 GLY A CA 1
ATOM 629 C C . GLY A 1 87 ? -1.313 -5.712 -3.024 1.00 67.12 87 GLY A C 1
ATOM 630 O O . GLY A 1 87 ? -0.343 -6.449 -3.162 1.00 67.12 87 GLY A O 1
ATOM 631 N N . GLY A 1 88 ? -1.609 -5.139 -1.851 1.00 68.31 88 GLY A N 1
ATOM 632 C CA . GLY A 1 88 ? -0.724 -5.208 -0.684 1.00 68.31 88 GLY A CA 1
ATOM 633 C C . GLY A 1 88 ? 0.471 -4.261 -0.810 1.00 68.31 88 GLY A C 1
ATOM 634 O O . GLY A 1 88 ? 1.612 -4.658 -0.595 1.00 68.31 88 GLY A O 1
ATOM 635 N N . SER A 1 89 ? 0.232 -3.006 -1.196 1.00 71.00 89 SER A N 1
ATOM 636 C CA . SER A 1 89 ? 1.291 -1.997 -1.309 1.00 71.00 89 SER A CA 1
ATOM 637 C C . SER A 1 89 ? 1.480 -1.181 -0.023 1.00 71.00 89 SER A C 1
ATOM 639 O O . SER A 1 89 ? 0.606 -1.120 0.846 1.00 71.00 89 SER A O 1
ATOM 641 N N . GLY A 1 90 ? 2.621 -0.485 0.079 1.00 70.00 90 GLY A N 1
ATOM 642 C CA . GLY A 1 90 ? 2.945 0.404 1.206 1.00 70.00 90 GLY A CA 1
ATOM 643 C C . GLY A 1 90 ? 1.930 1.533 1.434 1.00 70.00 90 GLY A C 1
ATOM 644 O O . GLY A 1 90 ? 1.846 2.069 2.534 1.00 70.00 90 GLY A O 1
ATOM 645 N N . VAL A 1 91 ? 1.093 1.833 0.439 1.00 70.94 91 VAL A N 1
ATOM 646 C CA . VAL A 1 91 ? -0.029 2.780 0.519 1.00 70.94 91 VAL A CA 1
ATOM 647 C C . VAL A 1 91 ? -0.985 2.434 1.658 1.00 70.94 91 VAL A C 1
ATOM 649 O O . VAL A 1 91 ? -1.385 3.312 2.418 1.00 70.94 91 VAL A O 1
ATOM 652 N N . THR A 1 92 ? -1.313 1.150 1.815 1.00 78.38 92 THR A N 1
ATOM 653 C CA . THR A 1 92 ? -2.196 0.672 2.883 1.00 78.38 92 THR A CA 1
ATOM 654 C C . THR A 1 92 ? -1.589 0.965 4.259 1.00 78.38 92 THR A C 1
ATOM 656 O O . THR A 1 92 ? -2.295 1.384 5.170 1.00 78.38 92 THR A O 1
ATOM 659 N N . ILE A 1 93 ? -0.269 0.811 4.401 1.00 78.44 93 ILE A N 1
ATOM 660 C CA . ILE A 1 93 ? 0.459 1.089 5.648 1.00 78.44 93 ILE A CA 1
ATOM 661 C C . ILE A 1 93 ? 0.480 2.594 5.932 1.00 78.44 93 ILE A C 1
ATOM 663 O O . ILE A 1 93 ? 0.205 3.003 7.058 1.00 78.44 93 ILE A O 1
ATOM 667 N N . LEU A 1 94 ? 0.759 3.419 4.920 1.00 75.50 94 LEU A N 1
ATOM 668 C CA . LEU A 1 94 ? 0.799 4.877 5.064 1.00 75.50 94 LEU A CA 1
ATOM 669 C C . LEU A 1 94 ? -0.569 5.454 5.443 1.00 75.50 94 LEU A C 1
ATOM 671 O O . LEU A 1 94 ? -0.649 6.314 6.314 1.00 75.50 94 LEU A O 1
ATOM 675 N N . ALA A 1 95 ? -1.643 4.961 4.826 1.00 75.19 95 ALA A N 1
ATOM 676 C CA . ALA A 1 95 ? -2.982 5.490 5.052 1.00 75.19 95 ALA A CA 1
ATOM 677 C C . ALA A 1 95 ? -3.660 4.934 6.314 1.00 75.19 95 ALA A C 1
ATOM 679 O O . ALA A 1 95 ? -4.370 5.661 7.005 1.00 75.19 95 ALA A O 1
ATOM 680 N N . LEU A 1 96 ? -3.466 3.646 6.624 1.00 78.44 96 LEU A N 1
ATOM 681 C CA . LEU A 1 96 ? -4.194 2.967 7.702 1.00 78.44 96 LEU A CA 1
ATOM 682 C C . LEU A 1 96 ? -3.337 2.616 8.912 1.00 78.44 96 LEU A C 1
ATOM 684 O O . LEU A 1 96 ? -3.904 2.325 9.958 1.00 78.44 96 LEU A O 1
ATOM 688 N N . GLY A 1 97 ? -2.007 2.638 8.821 1.00 78.75 97 GLY A N 1
ATOM 689 C CA . GLY A 1 97 ? -1.138 2.255 9.937 1.00 78.75 97 GLY A CA 1
ATOM 690 C C . GLY A 1 97 ? -1.335 3.156 11.157 1.00 78.75 97 GLY A C 1
ATOM 691 O O . GLY A 1 97 ? -1.573 2.667 12.262 1.00 78.75 97 GLY A O 1
ATOM 692 N N . GLY A 1 98 ? -1.326 4.475 10.940 1.00 80.50 98 GLY A N 1
ATOM 693 C CA . GLY A 1 98 ? -1.576 5.462 11.992 1.00 80.50 98 GLY A CA 1
ATOM 694 C C . GLY A 1 98 ? -2.989 5.367 12.569 1.00 80.50 98 GLY A C 1
ATOM 695 O O . GLY A 1 98 ? -3.164 5.360 13.780 1.00 80.50 98 GLY A O 1
ATOM 696 N N . LEU A 1 99 ? -4.014 5.224 11.730 1.00 81.50 99 LEU A N 1
ATOM 697 C CA . LEU A 1 99 ? -5.394 5.096 12.212 1.00 81.50 99 LEU A CA 1
ATOM 698 C C . LEU A 1 99 ? -5.647 3.762 12.922 1.00 81.50 99 LEU A C 1
ATOM 700 O O . LEU A 1 99 ? -6.367 3.719 13.916 1.00 81.50 99 LEU A O 1
ATOM 704 N N . GLY A 1 100 ? -5.033 2.684 12.442 1.00 84.69 100 GLY A N 1
ATOM 705 C CA . GLY A 1 100 ? -5.165 1.348 13.000 1.00 84.69 100 GLY A CA 1
ATOM 706 C C . GLY A 1 100 ? -4.576 1.240 14.403 1.00 84.69 100 GLY A C 1
ATOM 707 O O . GLY A 1 100 ? -5.245 0.730 15.299 1.00 84.69 100 GLY A O 1
ATOM 708 N N . ILE A 1 101 ? -3.368 1.776 14.624 1.00 85.69 101 ILE A N 1
ATOM 709 C CA . ILE A 1 101 ? -2.758 1.775 15.962 1.00 85.69 101 ILE A CA 1
ATOM 710 C C . ILE A 1 101 ? -3.585 2.615 16.951 1.00 85.69 101 ILE A C 1
ATOM 712 O O . ILE A 1 101 ? -3.796 2.197 18.086 1.00 85.69 101 ILE A O 1
ATOM 716 N N . GLN A 1 102 ? -4.127 3.759 16.516 1.00 84.06 102 GLN A N 1
ATOM 717 C CA . GLN A 1 102 ? -4.984 4.598 17.364 1.00 84.06 102 GLN A CA 1
ATOM 718 C C . GLN A 1 102 ? -6.318 3.914 17.687 1.00 84.06 102 GLN A C 1
ATOM 720 O O . GLN A 1 102 ? -6.789 3.987 18.821 1.00 84.06 102 GLN A O 1
ATOM 725 N N . ALA A 1 103 ? -6.912 3.207 16.723 1.00 85.06 103 ALA A N 1
ATOM 726 C CA . ALA A 1 103 ? -8.139 2.444 16.932 1.00 85.06 103 ALA A CA 1
ATOM 727 C C . ALA A 1 103 ? -7.943 1.297 17.937 1.00 85.06 103 ALA A C 1
ATOM 729 O O . ALA A 1 103 ? -8.782 1.112 18.814 1.00 85.06 103 ALA A O 1
ATOM 730 N N . LEU A 1 104 ? -6.823 0.569 17.847 1.00 87.75 104 LEU A N 1
ATOM 731 C CA . LEU A 1 104 ? -6.476 -0.491 18.799 1.00 87.75 104 LEU A CA 1
ATOM 732 C C . LEU A 1 104 ? -6.276 0.067 20.215 1.00 87.75 104 LEU A C 1
ATOM 734 O O . LEU A 1 104 ? -6.894 -0.429 21.155 1.00 87.75 104 LEU A O 1
ATOM 738 N N . ARG A 1 105 ? -5.501 1.149 20.356 1.00 87.75 105 ARG A N 1
ATOM 739 C CA . ARG A 1 105 ? -5.279 1.822 21.647 1.00 87.75 105 ARG A CA 1
ATOM 740 C C . ARG A 1 105 ? -6.570 2.325 22.285 1.00 87.75 105 ARG A C 1
ATOM 742 O O . ARG A 1 105 ? -6.781 2.138 23.478 1.00 87.75 105 ARG A O 1
ATOM 749 N N . THR A 1 106 ? -7.455 2.921 21.486 1.00 82.62 106 THR A N 1
ATOM 750 C CA . THR A 1 106 ? -8.759 3.418 21.962 1.00 82.62 106 THR A CA 1
ATOM 751 C C . THR A 1 106 ? -9.626 2.291 22.531 1.00 82.62 106 THR A C 1
ATOM 753 O O . THR A 1 106 ? -10.360 2.507 23.491 1.00 82.62 106 THR A O 1
ATOM 756 N N . ASP A 1 107 ? -9.513 1.082 21.979 1.00 83.75 107 ASP A N 1
ATOM 757 C CA . ASP A 1 107 ? -10.296 -0.085 22.395 1.00 83.75 107 ASP A CA 1
ATOM 758 C C . ASP A 1 107 ? -9.576 -0.957 23.445 1.00 83.75 107 ASP A C 1
ATOM 760 O O . ASP A 1 107 ? -9.996 -2.083 23.709 1.00 83.75 107 ASP A O 1
ATOM 764 N N . GLY A 1 108 ? -8.502 -0.449 24.061 1.00 82.19 108 GLY A N 1
ATOM 765 C CA . GLY A 1 108 ? -7.788 -1.120 25.154 1.00 82.19 108 GLY A CA 1
ATOM 766 C C . GLY A 1 108 ? -6.832 -2.233 24.712 1.00 82.19 108 GLY A C 1
ATOM 767 O O . GLY A 1 108 ? -6.340 -2.987 25.552 1.00 82.19 108 GLY A O 1
ATOM 768 N N . TYR A 1 109 ? -6.545 -2.342 23.410 1.00 78.50 109 TYR A N 1
ATOM 769 C CA . TYR A 1 109 ? -5.542 -3.257 22.864 1.00 78.50 109 TYR A CA 1
ATOM 770 C C . TYR A 1 109 ? -4.136 -2.648 22.998 1.00 78.50 109 TYR A C 1
ATOM 772 O O . TYR A 1 109 ? -3.564 -2.191 22.014 1.00 78.50 109 TYR A O 1
ATOM 780 N N . GLY A 1 110 ? -3.590 -2.679 24.218 1.00 71.62 110 GLY A N 1
ATOM 781 C CA . GLY A 1 110 ? -2.179 -2.400 24.527 1.00 71.62 110 GLY A CA 1
ATOM 782 C C . GLY A 1 110 ? -1.760 -0.921 24.531 1.00 71.62 110 GLY A C 1
ATOM 783 O O . GLY A 1 110 ? -2.234 -0.126 23.721 1.00 71.62 110 GLY A O 1
ATOM 784 N N . ASP A 1 111 ? -0.852 -0.591 25.459 1.00 54.91 111 ASP A N 1
ATOM 785 C CA . ASP A 1 111 ? -0.188 0.715 25.634 1.00 54.91 111 ASP A CA 1
ATOM 786 C C . ASP A 1 111 ? 0.510 1.246 24.357 1.00 54.91 111 ASP A C 1
ATOM 788 O O . ASP A 1 111 ? 1.276 0.514 23.690 1.00 54.91 111 ASP A O 1
#

Radius of gyration: 21.91 Å; chains: 1; bounding box: 49×30×57 Å

Sequence (111 aa):
AAIGGAAALLFLGDGIPLAALPAETYGMATSPSLAAIPLFTLAGFILAEGDVAQRLLRLFRAWVGWMPGGTAVVLALIFAFFTVFTGGSGVTILALGGLGIQALRTDGYGD